Protein AF-A0A924MKL9-F1 (afdb_monomer_lite)

Secondary structure (DSSP, 8-state):
------------------------------------------------GGG-TTSS---SGGG---GGG--GGGHHHHHHHHHHHHHHHHHHHHT-SSPP-IIIIIIHHHHTTHHHHHHHHHHTT-

Foldseek 3Di:
DDDDDDDDDDDDDDDDDDDDDPPPPDDDDDDDDDDDPPPPPPPPPPPPLVDQQLPDQAPDVVSPRPPVRDDPVSQPSLQVVLVVQLVVQQVCLVPDPDPDDCCSHVVSNVPGSSSNCSSCVVVVVD

Structure (mmCIF, N/CA/C/O backbone):
data_AF-A0A924MKL9-F1
#
_entry.id   AF-A0A924MKL9-F1
#
loop_
_atom_site.group_PDB
_atom_site.id
_atom_site.type_symbol
_atom_site.label_atom_id
_atom_site.label_alt_id
_atom_site.label_comp_id
_atom_site.label_asym_id
_atom_site.label_entity_id
_atom_site.label_seq_id
_atom_site.pdbx_PDB_ins_code
_atom_site.Cartn_x
_atom_site.Cartn_y
_atom_site.Cartn_z
_atom_site.occupancy
_atom_site.B_iso_or_equiv
_atom_site.auth_seq_id
_atom_site.auth_comp_id
_atom_site.auth_asym_id
_atom_site.auth_atom_id
_atom_site.pdbx_PDB_model_num
ATOM 1 N N . MET A 1 1 ? -60.927 18.249 37.394 1.00 41.44 1 MET A N 1
ATOM 2 C CA . MET A 1 1 ? -59.707 17.826 38.114 1.00 41.44 1 MET A CA 1
ATOM 3 C C . MET A 1 1 ? -58.491 18.390 37.386 1.00 41.44 1 MET A C 1
ATOM 5 O O . MET A 1 1 ? -58.297 18.063 36.228 1.00 41.44 1 MET A O 1
ATOM 9 N N . SER A 1 2 ? -57.922 19.477 37.918 1.00 42.22 2 SER A N 1
ATOM 10 C CA . SER A 1 2 ? -56.613 19.519 38.618 1.00 42.22 2 SER A CA 1
ATOM 11 C C . SER A 1 2 ? -55.432 19.539 37.627 1.00 42.22 2 SER A C 1
ATOM 13 O O . SER A 1 2 ? -55.098 18.516 37.052 1.00 42.22 2 SER A O 1
ATOM 15 N N . SER A 1 3 ? -54.988 20.712 37.156 1.00 40.03 3 SER A N 1
ATOM 16 C CA . SER A 1 3 ? -54.045 21.680 37.777 1.00 40.03 3 SER A CA 1
ATOM 17 C C . SER A 1 3 ? -52.565 21.404 37.427 1.00 40.03 3 SER A C 1
ATOM 19 O O . SER A 1 3 ? -51.905 20.612 38.089 1.00 40.03 3 SER A O 1
ATOM 21 N N . LYS A 1 4 ? -52.051 22.106 36.402 1.00 55.62 4 LYS A N 1
ATOM 22 C CA . LYS A 1 4 ? -50.621 22.496 36.224 1.00 55.62 4 LYS A CA 1
ATOM 23 C C . LYS A 1 4 ? -50.269 23.558 37.302 1.00 55.62 4 LYS A C 1
ATOM 25 O O . LYS A 1 4 ? -51.248 24.180 37.728 1.00 55.62 4 LYS A O 1
ATOM 30 N N . PRO A 1 5 ? -49.003 23.878 37.715 1.00 54.62 5 PRO A N 1
ATOM 31 C CA . PRO A 1 5 ? -47.876 24.285 36.828 1.00 54.62 5 PRO A CA 1
ATOM 32 C C . PRO A 1 5 ? -46.419 24.218 37.422 1.00 54.62 5 PRO A C 1
ATOM 34 O O . PRO A 1 5 ? -46.222 23.688 38.506 1.00 54.62 5 PRO A O 1
ATOM 37 N N . LEU A 1 6 ? -45.450 24.878 36.739 1.00 43.84 6 LEU A N 1
ATOM 38 C CA . LEU A 1 6 ? -44.160 25.444 37.246 1.00 43.84 6 LEU A CA 1
ATOM 39 C C . LEU A 1 6 ? -43.013 24.451 37.560 1.00 43.84 6 LEU A C 1
ATOM 41 O O . LEU A 1 6 ? -43.278 23.356 38.022 1.00 43.84 6 LEU A O 1
ATOM 45 N N . ALA A 1 7 ? -41.705 24.713 37.404 1.00 38.03 7 ALA A N 1
ATOM 46 C CA . ALA A 1 7 ? -40.823 25.839 37.022 1.00 38.03 7 ALA A CA 1
ATOM 47 C C . ALA A 1 7 ? -39.447 25.194 36.648 1.00 38.03 7 ALA A C 1
ATOM 49 O O . ALA A 1 7 ? -39.200 24.075 37.086 1.00 38.03 7 ALA A O 1
ATOM 50 N N . LEU A 1 8 ? -38.524 25.724 35.831 1.00 35.53 8 LEU A N 1
ATOM 51 C CA . LEU A 1 8 ? -37.505 26.769 36.109 1.00 35.53 8 LEU A CA 1
ATOM 52 C C . LEU A 1 8 ? -36.425 26.546 34.998 1.00 35.53 8 LEU A C 1
ATOM 54 O O . LEU A 1 8 ? -35.963 25.421 34.863 1.00 35.53 8 LEU A O 1
ATOM 58 N N . ALA A 1 9 ? -36.152 27.372 33.981 1.00 35.94 9 ALA A N 1
ATOM 59 C CA . ALA A 1 9 ? -35.585 28.723 33.893 1.00 35.94 9 ALA A CA 1
ATOM 60 C C . ALA A 1 9 ? -34.115 28.887 34.381 1.00 35.94 9 ALA A C 1
ATOM 62 O O . ALA A 1 9 ? -33.869 28.949 35.576 1.00 35.94 9 ALA A O 1
ATOM 63 N N . ILE A 1 10 ? -33.215 29.121 33.404 1.00 37.53 10 ILE A N 1
ATOM 64 C CA . ILE A 1 10 ? -32.021 30.005 33.420 1.00 37.53 10 ILE A CA 1
ATOM 65 C C . ILE A 1 10 ? -30.695 29.463 33.999 1.00 37.53 10 ILE A C 1
ATOM 67 O O . ILE A 1 10 ? -30.530 29.319 35.202 1.00 37.53 10 ILE A O 1
ATOM 71 N N . ALA A 1 11 ? -29.682 29.383 33.125 1.00 40.06 11 ALA A N 1
ATOM 72 C CA . ALA A 1 11 ? -28.332 29.880 33.412 1.00 40.06 11 ALA A CA 1
ATOM 73 C C . ALA A 1 11 ? -27.687 30.374 32.101 1.00 40.06 11 ALA A C 1
ATOM 75 O O . ALA A 1 11 ? -27.184 29.598 31.294 1.00 40.06 11 ALA A O 1
ATOM 76 N N . ALA A 1 12 ? -27.776 31.683 31.881 1.00 41.59 12 ALA A N 1
ATOM 77 C CA . ALA A 1 12 ? -26.982 32.441 30.921 1.00 41.59 12 ALA A CA 1
A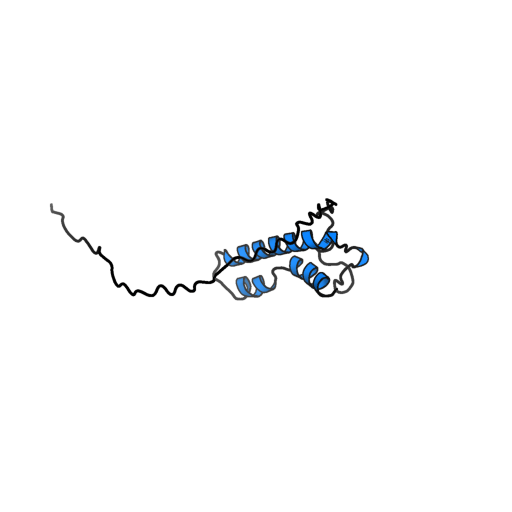TOM 78 C C . ALA A 1 12 ? -25.889 33.215 31.684 1.00 41.59 12 ALA A C 1
ATOM 80 O O . ALA A 1 12 ? -26.025 33.400 32.894 1.00 41.59 12 ALA A O 1
ATOM 81 N N . CYS A 1 13 ? -24.915 33.747 30.933 1.00 31.75 13 CYS A N 1
ATOM 82 C CA . CYS A 1 13 ? -23.947 34.803 31.293 1.00 31.75 13 CYS A CA 1
ATOM 83 C C . CYS A 1 13 ? -22.615 34.354 31.929 1.00 31.75 13 CYS A C 1
ATOM 85 O O . CYS A 1 13 ? -22.593 33.446 32.742 1.00 31.75 13 CYS A O 1
ATOM 87 N N . LEU A 1 14 ? -21.461 34.997 31.711 1.00 37.66 14 LEU A N 1
ATOM 88 C CA . LEU A 1 14 ? -20.968 36.009 30.759 1.00 37.66 14 LEU A CA 1
ATOM 89 C C . LEU A 1 14 ? -19.503 36.293 31.188 1.00 37.66 14 LEU A C 1
ATOM 91 O O . LEU A 1 14 ? -19.261 36.509 32.366 1.00 37.66 14 LEU A O 1
ATOM 95 N N . THR A 1 15 ? -18.567 36.264 30.234 1.00 44.00 15 THR A N 1
ATOM 96 C CA . THR A 1 15 ? -17.273 36.990 30.106 1.00 44.00 15 THR A CA 1
ATOM 97 C C . THR A 1 15 ? -16.367 37.354 31.306 1.00 44.00 15 THR A C 1
ATOM 99 O O . THR A 1 15 ? -16.805 37.961 32.275 1.00 44.00 15 THR A O 1
ATOM 102 N N . LEU A 1 16 ? -15.051 37.263 31.031 1.00 40.09 16 LEU A N 1
ATOM 103 C CA . LEU A 1 16 ? -14.040 38.349 31.089 1.00 40.09 16 LEU A CA 1
ATOM 104 C C . LEU A 1 16 ? -12.826 38.066 31.995 1.00 40.09 16 LEU A C 1
ATOM 106 O O . LEU A 1 16 ? -12.891 38.214 33.208 1.00 40.09 16 LEU A O 1
ATOM 110 N N . ALA A 1 17 ? -11.672 37.806 31.375 1.00 42.22 17 ALA A N 1
ATOM 111 C CA . ALA A 1 17 ? -10.378 38.200 31.924 1.00 42.22 17 ALA A CA 1
ATOM 112 C C . ALA A 1 17 ? -9.410 38.493 30.771 1.00 42.22 17 ALA A C 1
ATOM 114 O O . ALA A 1 17 ? -9.051 37.616 29.990 1.00 42.22 17 ALA A O 1
ATOM 115 N N . ALA A 1 18 ? -9.046 39.766 30.660 1.00 39.38 18 ALA A N 1
ATOM 116 C CA . ALA A 1 18 ? -8.004 40.274 29.792 1.00 39.38 18 ALA A CA 1
ATOM 117 C C . ALA A 1 18 ? -6.619 39.965 30.380 1.00 39.38 18 ALA A C 1
ATOM 119 O O . ALA A 1 18 ? -6.393 40.192 31.568 1.00 39.38 18 ALA A O 1
ATOM 120 N N . THR A 1 19 ? -5.669 39.570 29.534 1.00 46.47 19 THR A N 1
ATOM 121 C CA . THR A 1 19 ? -4.241 39.824 29.755 1.00 46.47 19 THR A CA 1
ATOM 122 C C . THR A 1 19 ? -3.640 40.395 28.465 1.00 46.47 19 THR A C 1
ATOM 124 O O . THR A 1 19 ? -3.842 39.832 27.387 1.00 46.47 19 THR A O 1
ATOM 127 N N . PRO A 1 20 ? -2.948 41.546 28.527 1.00 50.12 20 PRO A N 1
ATOM 128 C CA . PRO A 1 20 ? -2.284 42.131 27.376 1.00 50.12 20 PRO A CA 1
ATOM 129 C C . PRO A 1 20 ? -0.942 41.423 27.179 1.00 50.12 20 PRO A C 1
ATOM 131 O O . PRO A 1 20 ? -0.125 41.343 28.092 1.00 50.12 20 PRO A O 1
ATOM 134 N N . GLY A 1 21 ? -0.715 40.901 25.981 1.00 35.62 21 GLY A N 1
ATOM 135 C CA . GLY A 1 21 ? 0.527 40.220 25.624 1.00 35.62 21 GLY A CA 1
ATOM 136 C C . GLY A 1 21 ? 0.747 40.211 24.121 1.00 35.62 21 GLY A C 1
ATOM 137 O O . GLY A 1 21 ? 1.077 39.181 23.550 1.00 35.62 21 GLY A O 1
ATOM 138 N N . CYS A 1 22 ? 0.514 41.353 23.469 1.00 32.47 22 CYS A N 1
ATOM 139 C CA . CYS A 1 22 ? 0.942 41.587 22.097 1.00 32.47 22 CYS A CA 1
ATOM 140 C C . CYS A 1 22 ? 2.474 41.707 22.100 1.00 32.47 22 CYS A C 1
ATOM 142 O O . CYS A 1 22 ? 3.016 42.794 22.288 1.00 32.47 22 CYS A O 1
ATOM 144 N N . GLN A 1 23 ? 3.181 40.585 21.965 1.00 39.34 23 GLN A N 1
ATOM 145 C CA . GLN A 1 23 ? 4.556 40.616 21.481 1.00 39.34 23 GLN A CA 1
ATOM 146 C C . GLN A 1 23 ? 4.501 40.707 19.958 1.00 39.34 23 GLN A C 1
ATOM 148 O O . GLN A 1 23 ? 4.449 39.710 19.244 1.00 39.34 23 GLN A O 1
ATOM 153 N N . THR A 1 24 ? 4.502 41.941 19.469 1.00 31.28 24 THR A N 1
ATOM 154 C CA . THR A 1 24 ? 5.052 42.294 18.163 1.00 31.28 24 THR A CA 1
ATOM 155 C C . THR A 1 24 ? 6.498 41.801 18.088 1.00 31.28 24 THR A C 1
ATOM 157 O O . THR A 1 24 ? 7.414 42.482 18.547 1.00 31.28 24 THR A O 1
ATOM 160 N N . MET A 1 25 ? 6.721 40.631 17.492 1.00 39.66 25 MET A N 1
ATOM 161 C CA . MET A 1 25 ? 7.961 40.392 16.758 1.00 39.66 25 MET A CA 1
ATOM 162 C C . MET A 1 25 ? 7.802 41.065 15.397 1.00 39.66 25 MET A C 1
ATOM 164 O O . MET A 1 25 ? 7.296 40.494 14.437 1.00 39.66 25 MET A O 1
ATOM 168 N N . THR A 1 26 ? 8.192 42.337 15.362 1.00 34.97 26 THR A N 1
ATOM 169 C CA . THR A 1 26 ? 8.543 43.049 14.138 1.00 34.97 26 THR A CA 1
ATOM 170 C C . THR A 1 26 ? 9.672 42.283 13.461 1.00 34.97 26 THR A C 1
ATOM 172 O O . THR A 1 26 ? 10.792 42.264 13.967 1.00 34.97 26 THR A O 1
ATOM 175 N N . GLN A 1 27 ? 9.384 41.668 12.319 1.00 43.09 27 GLN A N 1
ATOM 176 C CA . GLN A 1 27 ? 10.409 41.305 11.352 1.00 43.09 27 GLN A CA 1
ATOM 177 C C . GLN A 1 27 ? 10.372 42.379 10.256 1.00 43.09 27 GLN A C 1
ATOM 179 O O . GLN A 1 27 ? 9.337 42.516 9.599 1.00 43.09 27 GLN A O 1
ATOM 184 N N . PRO A 1 28 ? 11.422 43.205 10.113 1.00 42.16 28 PRO A N 1
ATOM 185 C CA . PRO A 1 28 ? 11.468 44.205 9.068 1.00 42.16 28 PRO A CA 1
ATOM 186 C C . PRO A 1 28 ? 11.893 43.580 7.739 1.00 42.16 28 PRO A C 1
ATOM 188 O O . PRO A 1 28 ? 12.680 42.638 7.685 1.00 42.16 28 PRO A O 1
ATOM 191 N N . ASP A 1 29 ? 11.353 44.218 6.712 1.00 29.95 29 ASP A N 1
ATOM 192 C CA . ASP A 1 29 ? 11.810 44.346 5.339 1.00 29.95 29 ASP A CA 1
ATOM 193 C C . ASP A 1 29 ? 11.934 43.121 4.434 1.00 29.95 29 ASP A C 1
ATOM 195 O O . ASP A 1 29 ? 12.724 42.192 4.598 1.00 29.95 29 ASP A O 1
ATOM 199 N N . ALA A 1 30 ? 11.151 43.250 3.367 1.00 38.09 30 ALA A N 1
ATOM 200 C CA . ALA A 1 30 ? 11.320 42.605 2.095 1.00 38.09 30 ALA A CA 1
ATOM 201 C C . ALA A 1 30 ? 12.774 42.696 1.617 1.00 38.09 30 ALA A C 1
ATOM 203 O O . ALA A 1 30 ? 13.375 43.764 1.519 1.00 38.09 30 ALA A O 1
ATOM 204 N N . THR A 1 31 ? 13.304 41.561 1.184 1.00 31.88 31 THR A N 1
ATOM 205 C CA . THR A 1 31 ? 14.169 41.555 0.012 1.00 31.88 31 THR A CA 1
ATOM 206 C C . THR A 1 31 ? 13.616 40.518 -0.942 1.00 31.88 31 THR A C 1
ATOM 208 O O . THR A 1 31 ? 13.779 39.310 -0.794 1.00 31.88 31 THR A O 1
ATOM 211 N N . GLU A 1 32 ? 12.863 41.067 -1.883 1.00 45.25 32 GLU A N 1
ATOM 212 C CA . GLU A 1 32 ? 12.599 40.557 -3.211 1.00 45.25 32 GLU A CA 1
ATOM 213 C C . GLU A 1 32 ? 13.843 39.867 -3.790 1.00 45.25 32 GLU A C 1
ATOM 215 O O . GLU A 1 32 ? 14.874 40.487 -4.040 1.00 45.25 32 GLU A O 1
ATOM 220 N N . SER A 1 33 ? 13.741 38.561 -4.011 1.00 39.69 33 SER A N 1
ATOM 221 C CA . SER A 1 33 ? 14.577 37.867 -4.981 1.00 39.69 33 SER A CA 1
ATOM 222 C C . SER A 1 33 ? 13.659 36.993 -5.815 1.00 39.69 33 SER A C 1
ATOM 224 O O . SER A 1 33 ? 13.384 35.834 -5.508 1.00 39.69 33 SER A O 1
ATOM 226 N N . ALA A 1 34 ? 13.108 37.627 -6.846 1.00 43.16 34 ALA A N 1
ATOM 227 C CA . ALA A 1 34 ? 12.512 36.945 -7.972 1.00 43.16 34 ALA A CA 1
ATOM 228 C C . ALA A 1 34 ? 13.603 36.111 -8.658 1.00 43.16 34 ALA A C 1
ATOM 230 O O . ALA A 1 34 ? 14.507 36.655 -9.292 1.00 43.16 34 ALA A O 1
ATOM 231 N N . ALA A 1 35 ? 13.509 34.790 -8.527 1.00 42.09 35 ALA A N 1
ATOM 232 C CA . ALA A 1 35 ? 14.143 33.855 -9.443 1.00 42.09 35 ALA A CA 1
ATOM 233 C C . ALA A 1 35 ? 13.064 33.303 -10.391 1.00 42.09 35 ALA A C 1
ATOM 235 O O . ALA A 1 35 ? 11.915 33.133 -9.971 1.00 42.09 35 ALA A O 1
ATOM 236 N N . PRO A 1 36 ? 13.382 33.100 -11.678 1.00 45.81 36 PRO A N 1
ATOM 237 C CA . PRO A 1 36 ? 12.391 33.104 -12.741 1.00 45.81 36 PRO A CA 1
ATOM 238 C C . PRO A 1 36 ? 11.563 31.825 -12.760 1.00 45.81 36 PRO A C 1
ATOM 240 O O . PRO A 1 36 ? 12.083 30.720 -12.621 1.00 45.81 36 PRO A O 1
ATOM 243 N N . THR A 1 37 ? 10.277 32.005 -13.047 1.00 43.06 37 THR A N 1
ATOM 244 C CA . THR A 1 37 ? 9.415 31.018 -13.692 1.00 43.06 37 THR A CA 1
ATOM 245 C C . THR A 1 37 ? 10.106 30.483 -14.944 1.00 43.06 37 THR A C 1
ATOM 247 O O . THR A 1 37 ? 10.071 31.118 -15.998 1.00 43.06 37 THR A O 1
ATOM 250 N N . GLU A 1 38 ? 10.699 29.298 -14.848 1.00 42.31 38 GLU A N 1
ATOM 251 C CA . GLU A 1 38 ? 10.907 28.446 -16.010 1.00 42.31 38 GLU A CA 1
ATOM 252 C C . GLU A 1 38 ? 9.729 27.477 -16.076 1.00 42.31 38 GLU A C 1
ATOM 254 O O . GLU A 1 38 ? 9.661 26.449 -15.404 1.00 42.31 38 GLU A O 1
ATOM 259 N N . ALA A 1 39 ? 8.732 27.899 -16.851 1.00 49.81 39 ALA A N 1
ATOM 260 C CA . ALA A 1 39 ? 7.597 27.093 -17.242 1.00 49.81 39 ALA A CA 1
ATOM 261 C C . ALA A 1 39 ? 8.087 25.934 -18.121 1.00 49.81 39 ALA A C 1
ATOM 263 O O . ALA A 1 39 ? 8.103 26.026 -19.347 1.00 49.81 39 ALA A O 1
ATOM 264 N N . ALA A 1 40 ? 8.467 24.825 -17.493 1.00 45.28 40 ALA A N 1
ATOM 265 C CA . ALA A 1 40 ? 8.504 23.544 -18.173 1.00 45.28 40 ALA A CA 1
ATOM 266 C C . ALA A 1 40 ? 7.051 23.107 -18.405 1.00 45.28 40 ALA A C 1
ATOM 268 O O . ALA A 1 40 ? 6.384 22.582 -17.514 1.00 45.28 40 ALA A O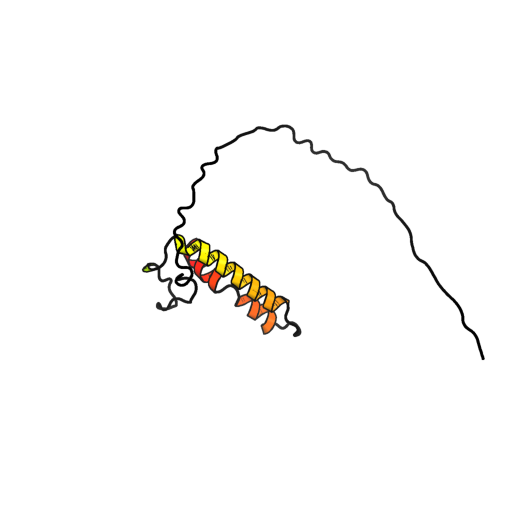 1
ATOM 269 N N . ALA A 1 41 ? 6.530 23.388 -19.599 1.00 55.44 41 ALA A N 1
ATOM 270 C CA . ALA A 1 41 ? 5.282 22.799 -20.062 1.00 55.44 41 ALA A CA 1
ATOM 271 C C . ALA A 1 41 ? 5.404 21.267 -19.961 1.00 55.44 41 ALA A C 1
ATOM 273 O O . ALA A 1 41 ? 6.347 20.712 -20.535 1.00 55.44 41 ALA A O 1
ATOM 274 N N . PRO A 1 42 ? 4.502 20.556 -19.259 1.00 56.47 42 PRO A N 1
ATOM 275 C CA . PRO A 1 42 ? 4.548 19.110 -19.281 1.00 56.47 42 PRO A CA 1
ATOM 276 C C . PRO A 1 42 ? 4.159 18.680 -20.691 1.00 56.47 42 PRO A C 1
ATOM 278 O O . PRO A 1 42 ? 3.049 18.938 -21.166 1.00 56.47 42 PRO A O 1
ATOM 281 N N . VAL A 1 43 ? 5.099 18.043 -21.383 1.00 49.28 43 VAL A N 1
ATOM 282 C CA . VAL A 1 43 ? 4.791 17.246 -22.562 1.00 49.28 43 VAL A CA 1
ATOM 283 C C . VAL A 1 43 ? 3.838 16.172 -22.060 1.00 49.28 43 VAL A C 1
ATOM 285 O O . VAL A 1 43 ? 4.244 15.262 -21.341 1.00 49.28 43 VAL A O 1
ATOM 288 N N . ALA A 1 44 ? 2.550 16.338 -22.353 1.00 52.34 44 ALA A N 1
ATOM 289 C CA . ALA A 1 44 ? 1.509 15.398 -21.981 1.00 52.34 44 ALA A CA 1
ATOM 290 C C . ALA A 1 44 ? 1.668 14.125 -22.820 1.00 52.34 44 ALA A C 1
ATOM 292 O O . ALA A 1 44 ? 0.909 13.864 -23.752 1.00 52.34 44 ALA A O 1
ATOM 293 N N . VAL A 1 45 ? 2.676 13.322 -22.491 1.00 49.91 45 VAL A N 1
ATOM 294 C CA . VAL A 1 45 ? 2.598 11.887 -22.716 1.00 49.91 45 VAL A CA 1
ATOM 295 C C . VAL A 1 45 ? 1.508 11.441 -21.759 1.00 49.91 45 VAL A C 1
ATOM 297 O O . VAL A 1 45 ? 1.651 11.576 -20.551 1.00 49.91 45 VAL A O 1
ATOM 300 N N . THR A 1 46 ? 0.363 11.035 -22.292 1.00 47.31 46 THR A N 1
ATOM 301 C CA . THR A 1 46 ? -0.676 10.377 -21.504 1.00 47.31 46 THR A CA 1
ATOM 302 C C . THR A 1 46 ? -0.237 8.919 -21.410 1.00 47.31 46 THR A C 1
ATOM 304 O O . THR A 1 46 ? -0.446 8.184 -22.378 1.00 47.31 46 THR A O 1
ATOM 307 N N . PRO A 1 47 ? 0.450 8.476 -20.335 1.00 55.09 47 PRO A N 1
ATOM 308 C CA . PRO A 1 47 ? 0.669 7.054 -20.157 1.00 55.09 47 PRO A CA 1
ATOM 309 C C . PRO A 1 47 ? -0.706 6.395 -20.087 1.00 55.09 47 PRO A C 1
ATOM 311 O O . PRO A 1 47 ? -1.636 6.926 -19.474 1.00 55.09 47 PRO A O 1
ATOM 314 N N . ASP A 1 48 ? -0.851 5.251 -20.746 1.00 56.47 48 ASP A N 1
ATOM 315 C CA . ASP A 1 48 ? -2.047 4.439 -20.596 1.00 56.47 48 ASP A CA 1
ATOM 316 C C . ASP A 1 48 ? -2.135 3.983 -19.133 1.00 56.47 48 ASP A C 1
ATOM 318 O O . ASP A 1 48 ? -1.477 3.024 -18.716 1.00 56.47 48 ASP A O 1
ATOM 322 N N . ILE A 1 49 ? -2.953 4.701 -18.354 1.00 57.88 49 ILE A N 1
ATOM 323 C CA . ILE A 1 49 ? -3.242 4.441 -16.9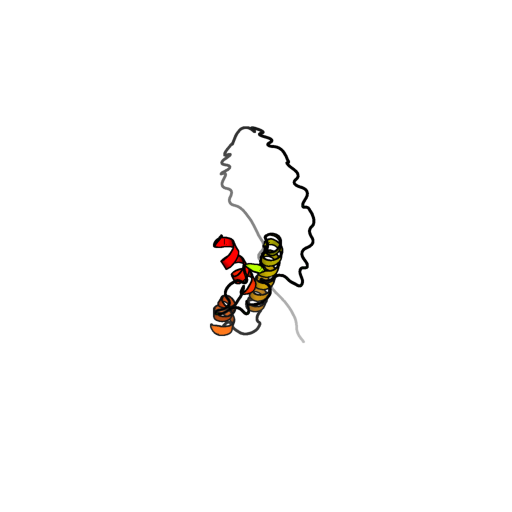40 1.00 57.88 49 ILE A CA 1
ATOM 324 C C . ILE A 1 49 ? -3.658 2.975 -16.740 1.00 57.88 49 ILE A C 1
ATOM 326 O O . ILE A 1 49 ? -3.404 2.412 -15.680 1.00 57.88 49 ILE A O 1
ATOM 330 N N . LYS A 1 50 ? -4.241 2.304 -17.748 1.00 60.00 50 LYS A N 1
ATOM 331 C CA . LYS A 1 50 ? -4.685 0.908 -17.616 1.00 60.00 50 LYS A CA 1
ATOM 332 C C . LYS A 1 50 ? -3.548 -0.118 -17.594 1.00 60.00 50 LYS A C 1
ATOM 334 O O . LYS A 1 50 ? -3.822 -1.269 -17.263 1.00 60.00 50 LYS A O 1
ATOM 339 N N . SER A 1 51 ? -2.305 0.254 -17.914 1.00 84.75 51 SER A N 1
ATOM 340 C CA . SER A 1 51 ? -1.174 -0.692 -17.995 1.00 84.75 51 SER A CA 1
ATOM 341 C C . SER A 1 51 ? -0.027 -0.415 -17.019 1.00 84.75 51 SER A C 1
ATOM 343 O O . SER A 1 51 ? 1.076 -0.928 -17.197 1.00 84.75 51 SER A O 1
ATOM 345 N N . ASN A 1 52 ? -0.261 0.381 -15.973 1.00 94.50 52 ASN A N 1
ATOM 346 C CA . ASN A 1 52 ? 0.810 0.735 -15.048 1.00 94.50 52 ASN A CA 1
ATOM 347 C C . ASN A 1 52 ? 1.341 -0.512 -14.289 1.00 94.50 52 ASN A C 1
ATOM 349 O O . ASN A 1 52 ? 0.558 -1.217 -13.640 1.00 94.50 52 ASN A O 1
ATOM 353 N N . PRO A 1 53 ? 2.663 -0.790 -14.325 1.00 95.44 53 PRO A N 1
ATOM 354 C CA . PRO A 1 53 ? 3.253 -2.016 -13.775 1.00 95.44 53 PRO A CA 1
ATOM 355 C C . PRO A 1 53 ? 3.116 -2.148 -12.251 1.00 95.44 53 PRO A C 1
ATOM 357 O O . PRO A 1 53 ? 3.259 -3.250 -11.724 1.00 95.44 53 PRO A O 1
ATOM 360 N N . PHE A 1 54 ? 2.821 -1.059 -11.533 1.00 96.88 54 PHE A N 1
ATOM 361 C CA . PHE A 1 54 ? 2.643 -1.067 -10.079 1.00 96.88 54 PHE A CA 1
ATOM 362 C C . PHE A 1 54 ? 1.222 -1.445 -9.636 1.00 96.88 54 PHE A C 1
ATOM 364 O O . PHE A 1 54 ? 0.995 -1.705 -8.449 1.00 96.88 54 PHE A O 1
ATOM 371 N N . PHE A 1 55 ? 0.250 -1.497 -10.553 1.00 95.88 55 PHE A N 1
ATOM 372 C CA . PHE A 1 55 ? -1.168 -1.673 -10.199 1.00 95.88 55 PHE A CA 1
ATOM 373 C C . PHE A 1 55 ? -1.490 -3.096 -9.728 1.00 95.88 55 PHE A C 1
ATOM 375 O O . PHE A 1 55 ? -2.449 -3.300 -8.989 1.00 95.88 55 PHE A O 1
ATOM 382 N N . ALA A 1 56 ? -0.642 -4.067 -10.065 1.00 95.00 56 ALA A N 1
ATOM 383 C CA . ALA A 1 56 ? -0.742 -5.443 -9.602 1.00 95.00 56 ALA A CA 1
ATOM 384 C C . ALA A 1 56 ? 0.596 -5.930 -9.018 1.00 95.00 56 ALA A C 1
ATOM 386 O O . ALA A 1 56 ? 1.651 -5.378 -9.342 1.00 95.00 56 ALA A O 1
ATOM 387 N N . PRO A 1 57 ? 0.586 -6.967 -8.161 1.00 96.25 57 PRO A N 1
ATOM 388 C CA . PRO A 1 57 ? 1.808 -7.665 -7.777 1.00 96.25 57 PRO A CA 1
ATOM 389 C C . PRO A 1 57 ? 2.555 -8.196 -9.006 1.00 96.25 57 PRO A C 1
ATOM 391 O O . PRO A 1 57 ? 1.945 -8.733 -9.932 1.00 96.25 57 PRO A O 1
ATOM 394 N N . SER A 1 58 ? 3.885 -8.088 -8.994 1.00 96.25 58 SER A N 1
ATOM 395 C CA . SER A 1 58 ? 4.721 -8.645 -10.058 1.00 96.25 58 SER A CA 1
ATOM 396 C C . SER A 1 58 ? 4.588 -10.167 -10.122 1.00 96.25 58 SER A C 1
ATOM 398 O O . SER A 1 58 ? 4.527 -10.844 -9.094 1.00 96.25 58 SER A O 1
ATOM 400 N N . THR A 1 59 ? 4.588 -10.714 -11.335 1.00 96.25 59 THR A N 1
ATOM 401 C CA . THR A 1 59 ? 4.570 -12.163 -11.582 1.00 96.25 59 THR A CA 1
ATOM 402 C C . THR A 1 59 ? 5.965 -12.791 -11.556 1.00 96.25 59 THR A C 1
ATOM 404 O O . THR A 1 59 ? 6.090 -13.999 -11.749 1.00 96.25 59 THR A O 1
ATOM 407 N N . LEU A 1 60 ? 7.024 -11.992 -11.379 1.00 96.69 60 LEU A N 1
ATOM 408 C CA . LEU A 1 60 ? 8.394 -12.494 -11.262 1.00 96.69 60 LEU A CA 1
ATOM 409 C C . LEU A 1 60 ? 8.600 -13.236 -9.933 1.00 96.69 60 LEU A C 1
ATOM 411 O O . LEU A 1 60 ? 7.819 -13.093 -8.989 1.00 96.69 60 LEU A O 1
ATOM 415 N N . TYR A 1 61 ? 9.668 -14.034 -9.854 1.00 97.44 61 TYR A N 1
ATOM 416 C CA . TYR A 1 61 ? 10.021 -14.773 -8.640 1.00 97.44 61 TYR A CA 1
ATOM 417 C C . TYR A 1 61 ? 10.084 -13.830 -7.429 1.00 97.44 61 TYR A C 1
ATOM 419 O O . TYR A 1 61 ? 10.689 -12.761 -7.502 1.00 97.44 61 TYR A O 1
ATOM 427 N N . MET A 1 62 ? 9.430 -14.221 -6.330 1.00 95.31 62 MET A N 1
ATOM 428 C CA . MET A 1 62 ? 9.314 -13.424 -5.097 1.00 95.31 62 MET A CA 1
ATOM 429 C C . MET A 1 62 ? 8.705 -12.023 -5.303 1.00 95.31 62 MET A C 1
ATOM 431 O O . MET A 1 62 ? 8.982 -11.118 -4.523 1.00 95.31 62 MET A O 1
ATOM 435 N N . HIS A 1 63 ? 7.895 -11.824 -6.348 1.00 96.25 63 HIS A N 1
ATOM 436 C CA . HIS A 1 63 ? 7.316 -10.525 -6.709 1.00 96.25 63 HIS A CA 1
ATOM 437 C C . HIS A 1 63 ? 8.358 -9.429 -6.973 1.00 96.25 63 HIS A C 1
ATOM 439 O O . HIS A 1 63 ? 8.075 -8.246 -6.774 1.00 96.25 63 HIS A O 1
ATOM 445 N N . ALA A 1 64 ? 9.549 -9.809 -7.453 1.00 95.88 64 ALA A N 1
ATOM 446 C CA . ALA A 1 64 ? 10.585 -8.855 -7.833 1.00 95.88 64 ALA A CA 1
ATOM 447 C C . ALA A 1 64 ? 10.035 -7.797 -8.815 1.00 95.88 64 ALA A C 1
ATOM 449 O O . ALA A 1 64 ? 9.262 -8.155 -9.713 1.00 95.88 64 ALA A O 1
ATOM 450 N N . PRO A 1 65 ? 10.414 -6.512 -8.690 1.00 95.38 65 PRO A N 1
ATOM 451 C CA . PRO A 1 65 ? 9.963 -5.479 -9.618 1.00 95.38 65 PRO A CA 1
ATOM 452 C C . PRO A 1 65 ? 10.329 -5.809 -11.070 1.00 95.38 65 PRO A C 1
ATOM 454 O O . PRO A 1 65 ? 11.464 -6.179 -11.368 1.00 95.38 65 PRO A O 1
ATOM 457 N N . ALA A 1 66 ? 9.368 -5.663 -11.985 1.00 94.75 66 ALA A N 1
ATOM 458 C CA . ALA A 1 66 ? 9.587 -5.836 -13.421 1.00 94.75 66 ALA A CA 1
ATOM 459 C C . ALA A 1 66 ? 10.232 -4.572 -14.015 1.00 94.75 66 ALA A C 1
ATOM 461 O O . ALA A 1 66 ? 9.564 -3.778 -14.676 1.00 94.75 66 ALA A O 1
ATOM 462 N N . PHE A 1 67 ? 11.518 -4.353 -13.716 1.00 95.31 67 PHE A N 1
ATOM 463 C CA . PHE A 1 67 ? 12.264 -3.147 -14.107 1.00 95.31 67 PHE A CA 1
ATOM 464 C C . PHE A 1 67 ? 12.277 -2.888 -15.619 1.00 95.31 67 PHE A C 1
ATOM 466 O O . PHE A 1 67 ? 12.325 -1.737 -16.033 1.00 95.31 67 PHE A O 1
ATOM 473 N N . ASP A 1 68 ? 12.166 -3.932 -16.440 1.00 94.81 68 ASP A N 1
ATOM 474 C CA . ASP A 1 68 ? 12.044 -3.844 -17.900 1.00 94.81 68 ASP A CA 1
ATOM 475 C C . ASP A 1 68 ? 10.770 -3.118 -18.369 1.00 94.81 68 ASP A C 1
ATOM 477 O O . ASP A 1 68 ? 10.702 -2.670 -19.513 1.00 94.81 68 ASP A O 1
ATOM 481 N N . LYS A 1 69 ? 9.766 -2.994 -17.492 1.00 94.06 69 LYS A N 1
ATOM 482 C CA . LYS A 1 69 ? 8.460 -2.381 -17.780 1.00 94.06 69 LYS A CA 1
ATOM 483 C C . LYS A 1 69 ? 8.236 -1.055 -17.061 1.00 94.06 69 LYS A C 1
ATOM 485 O O . LYS A 1 69 ? 7.212 -0.418 -17.292 1.00 94.06 69 LYS A O 1
ATOM 490 N N . ILE A 1 70 ? 9.134 -0.666 -16.158 1.00 94.31 70 ILE A N 1
ATOM 491 C CA . ILE A 1 70 ? 8.990 0.547 -15.351 1.00 94.31 70 ILE A CA 1
ATOM 492 C C . ILE A 1 70 ? 9.665 1.701 -16.088 1.00 94.31 70 ILE A C 1
ATOM 494 O O . ILE A 1 70 ? 10.850 1.637 -16.406 1.00 94.31 70 ILE A O 1
ATOM 498 N N . SER A 1 71 ? 8.906 2.765 -16.333 1.00 94.62 71 SER A N 1
ATOM 499 C CA . SER A 1 71 ? 9.405 4.022 -16.893 1.00 94.62 71 SER A CA 1
ATOM 500 C C . SER A 1 71 ? 9.142 5.188 -15.936 1.00 94.62 71 SER A C 1
ATOM 502 O O . SER A 1 71 ? 8.329 5.070 -15.015 1.00 94.62 71 SER A O 1
ATOM 504 N N . ASN A 1 72 ? 9.785 6.336 -16.164 1.00 94.94 72 ASN A N 1
ATOM 505 C CA . ASN A 1 72 ? 9.607 7.523 -15.320 1.00 94.94 72 ASN A CA 1
ATOM 506 C C . ASN A 1 72 ? 8.142 7.993 -15.274 1.00 94.94 72 ASN A C 1
ATOM 508 O O . ASN A 1 72 ? 7.641 8.404 -14.228 1.00 94.94 72 ASN A O 1
ATOM 512 N N . GLU A 1 73 ? 7.426 7.854 -16.389 1.00 95.06 73 GLU A N 1
ATOM 513 C CA . GLU A 1 73 ? 6.011 8.205 -16.538 1.00 95.06 73 GLU A CA 1
ATOM 514 C C . GLU A 1 73 ? 5.085 7.292 -15.717 1.00 95.06 73 GLU A C 1
ATOM 516 O O . GLU A 1 73 ? 3.917 7.618 -15.514 1.00 95.06 73 GLU A O 1
ATOM 521 N N . SER A 1 74 ? 5.589 6.156 -15.223 1.00 94.88 74 SER A N 1
ATOM 522 C CA . SER A 1 74 ? 4.819 5.219 -14.400 1.00 94.88 74 SER A CA 1
ATOM 523 C C . SER A 1 74 ? 4.683 5.677 -12.944 1.00 94.88 74 SER A C 1
ATOM 525 O O . SER A 1 74 ? 3.747 5.246 -12.268 1.00 94.88 74 SER A O 1
ATOM 527 N N . TYR A 1 75 ? 5.588 6.527 -12.441 1.00 96.50 75 TYR A N 1
ATOM 528 C CA . TYR A 1 75 ? 5.664 6.848 -11.010 1.00 96.50 75 TYR A CA 1
ATOM 529 C C . TYR A 1 75 ? 4.528 7.740 -10.531 1.00 96.50 75 TYR A C 1
ATOM 531 O O . TYR A 1 75 ? 3.792 7.335 -9.636 1.00 96.50 75 TYR A O 1
ATOM 539 N N . THR A 1 76 ? 4.359 8.926 -11.120 1.00 97.00 76 THR A N 1
ATOM 540 C CA . THR A 1 76 ? 3.309 9.875 -10.717 1.00 97.00 76 THR A CA 1
ATOM 541 C C . THR A 1 76 ? 1.921 9.225 -10.657 1.00 97.00 76 THR A C 1
ATOM 543 O O . THR A 1 76 ? 1.332 9.227 -9.575 1.00 97.00 76 THR A O 1
ATOM 546 N N . PRO A 1 77 ? 1.417 8.570 -11.726 1.00 96.50 77 PRO A N 1
ATOM 547 C CA . PRO A 1 77 ? 0.105 7.927 -11.666 1.00 96.50 77 PRO A CA 1
ATOM 548 C C . PRO A 1 77 ? 0.038 6.768 -10.658 1.00 96.50 77 PRO A C 1
ATOM 550 O O . PRO A 1 77 ? -1.024 6.516 -10.094 1.00 96.50 77 PRO A O 1
ATOM 553 N N . ALA A 1 78 ? 1.143 6.06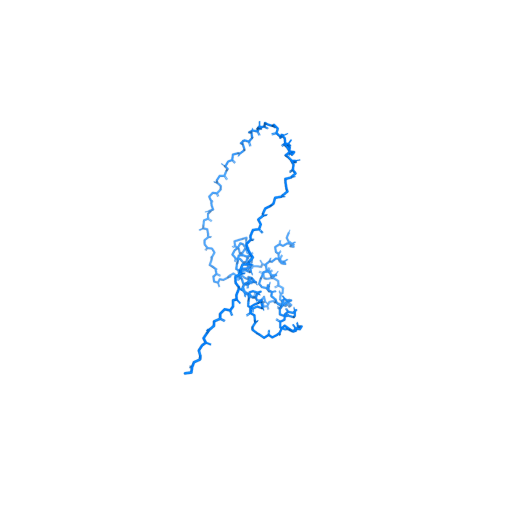1 -10.393 1.00 97.19 78 ALA A N 1
ATOM 554 C CA . ALA A 1 78 ? 1.165 4.998 -9.388 1.00 97.19 78 ALA A CA 1
ATOM 555 C C . ALA A 1 78 ? 1.151 5.526 -7.949 1.00 97.19 78 ALA A C 1
ATOM 557 O O . ALA A 1 78 ? 0.494 4.928 -7.098 1.00 97.19 78 ALA A O 1
ATOM 558 N N . PHE A 1 79 ? 1.833 6.639 -7.674 1.00 98.38 79 PHE A N 1
ATOM 559 C CA . PHE A 1 79 ? 1.772 7.301 -6.372 1.00 98.38 79 PHE A CA 1
ATOM 560 C C . PHE A 1 79 ? 0.381 7.870 -6.103 1.00 98.38 79 PHE A C 1
ATOM 562 O O . PHE A 1 79 ? -0.178 7.615 -5.038 1.00 98.38 79 PHE A O 1
ATOM 569 N N . GLU A 1 80 ? -0.195 8.596 -7.064 1.00 98.12 80 GLU A N 1
ATOM 570 C CA . GLU A 1 80 ? -1.535 9.180 -6.931 1.00 98.12 80 GLU A CA 1
ATOM 571 C C . GLU A 1 80 ? -2.592 8.103 -6.676 1.00 98.12 80 GLU A C 1
ATOM 573 O O . GLU A 1 80 ? -3.352 8.189 -5.709 1.00 98.12 80 GLU A O 1
ATOM 578 N N . GLU A 1 81 ? -2.596 7.045 -7.486 1.00 97.88 81 GLU A N 1
ATOM 579 C CA . GLU A 1 81 ? -3.541 5.946 -7.320 1.00 97.88 81 GLU A CA 1
ATOM 580 C C . GLU A 1 81 ? -3.271 5.143 -6.036 1.00 97.88 81 GLU A C 1
ATOM 582 O O . GLU A 1 81 ? -4.213 4.763 -5.342 1.00 97.88 81 GLU A O 1
ATOM 587 N N . GLY A 1 82 ? -2.004 4.938 -5.662 1.00 98.12 82 GLY A N 1
ATOM 588 C CA . GLY A 1 82 ? -1.632 4.258 -4.421 1.00 98.12 82 GLY A CA 1
ATOM 589 C C . GLY A 1 82 ? -2.100 5.010 -3.173 1.00 98.12 82 GLY A C 1
ATOM 590 O O . GLY A 1 82 ? -2.673 4.397 -2.271 1.00 98.12 82 GLY A O 1
ATOM 591 N N . MET A 1 83 ? -1.921 6.335 -3.135 1.00 98.75 83 MET A N 1
ATOM 592 C CA . MET A 1 83 ? -2.433 7.182 -2.052 1.00 98.75 83 MET A CA 1
ATOM 593 C C . MET A 1 83 ? -3.962 7.173 -2.015 1.00 98.75 83 MET A C 1
ATOM 595 O O . MET A 1 83 ? -4.549 7.004 -0.947 1.00 98.75 83 MET A O 1
ATOM 599 N N . ARG A 1 84 ? -4.615 7.303 -3.179 1.00 98.69 84 ARG A N 1
ATOM 600 C CA . ARG A 1 84 ? -6.079 7.265 -3.289 1.00 98.69 84 ARG A CA 1
ATOM 601 C C . ARG A 1 84 ? -6.651 5.953 -2.744 1.00 98.69 84 ARG A C 1
ATOM 603 O O . ARG A 1 84 ? -7.642 5.981 -2.017 1.00 98.69 84 ARG A O 1
ATOM 610 N N . GLN A 1 85 ? -6.040 4.817 -3.086 1.00 98.56 85 GLN A N 1
ATOM 611 C CA . GLN A 1 85 ? -6.449 3.506 -2.576 1.00 98.56 85 GLN A CA 1
ATOM 612 C C . GLN A 1 85 ? -6.236 3.395 -1.067 1.00 98.56 85 GLN A C 1
ATOM 614 O O . GLN A 1 85 ? -7.170 3.019 -0.365 1.00 98.56 85 GLN A O 1
ATOM 619 N N . GLN A 1 86 ? -5.063 3.776 -0.552 1.00 98.81 86 GLN A N 1
ATOM 620 C CA . GLN A 1 86 ? -4.785 3.654 0.880 1.00 98.81 86 GLN A CA 1
ATOM 621 C C . GLN A 1 86 ? -5.711 4.530 1.733 1.00 98.81 86 GLN A C 1
ATOM 623 O O . GLN A 1 86 ? -6.186 4.075 2.769 1.00 98.81 86 GLN A O 1
ATOM 628 N N . ILE A 1 87 ? -6.017 5.757 1.293 1.00 98.81 87 ILE A N 1
ATOM 629 C CA . ILE A 1 87 ? -6.996 6.617 1.975 1.00 98.81 87 ILE A CA 1
ATOM 630 C C . ILE A 1 87 ? -8.356 5.917 2.036 1.00 98.81 87 ILE A C 1
ATOM 632 O O . ILE A 1 87 ? -8.931 5.816 3.115 1.00 98.81 87 ILE A O 1
ATOM 636 N N . ALA A 1 88 ? -8.837 5.369 0.916 1.00 98.81 88 ALA A N 1
ATOM 637 C CA . ALA A 1 88 ? -10.119 4.666 0.876 1.00 98.81 88 ALA A CA 1
ATOM 638 C C . ALA A 1 88 ? -10.138 3.410 1.771 1.00 98.81 88 ALA A C 1
ATOM 640 O O . ALA A 1 88 ? -11.140 3.132 2.429 1.00 98.81 88 ALA A O 1
ATOM 641 N N . GLU A 1 89 ? -9.039 2.654 1.823 1.00 98.69 89 GLU A N 1
ATOM 642 C CA . GLU A 1 89 ? -8.892 1.493 2.709 1.00 98.69 89 GLU A CA 1
ATOM 643 C C . GLU A 1 89 ? -8.933 1.903 4.189 1.00 98.69 89 GLU A C 1
ATOM 645 O O . GLU A 1 89 ? -9.653 1.295 4.982 1.00 98.69 89 GLU A O 1
ATOM 650 N N . VAL A 1 90 ? -8.207 2.962 4.559 1.00 98.75 90 VAL A N 1
ATOM 651 C CA . VAL A 1 90 ? -8.188 3.498 5.927 1.00 98.75 90 VAL A CA 1
ATOM 652 C C . VAL A 1 90 ? -9.551 4.070 6.313 1.00 98.75 90 VAL A C 1
ATOM 654 O O . VAL A 1 90 ? -10.028 3.807 7.414 1.00 98.75 90 VAL A O 1
ATOM 657 N N . GLU A 1 91 ? -10.218 4.802 5.420 1.00 98.75 91 GLU A N 1
ATOM 658 C CA . GLU A 1 91 ? -11.580 5.300 5.640 1.00 98.75 91 GLU A CA 1
ATOM 659 C C . GLU A 1 91 ? -12.572 4.152 5.845 1.00 98.75 91 GLU A C 1
ATOM 661 O O . GLU A 1 91 ? -13.442 4.241 6.714 1.00 98.75 91 GLU A O 1
ATOM 666 N N . ALA A 1 92 ? -12.434 3.058 5.092 1.00 98.62 92 ALA A N 1
ATOM 667 C CA . ALA A 1 92 ? -13.275 1.880 5.265 1.00 98.62 92 ALA A CA 1
ATOM 668 C C . ALA A 1 92 ? -13.072 1.224 6.639 1.00 98.62 92 ALA A C 1
ATOM 670 O O . ALA A 1 92 ? -14.053 0.784 7.233 1.00 98.62 92 ALA A O 1
ATOM 671 N N . ILE A 1 93 ? -11.838 1.187 7.156 1.00 98.56 93 ILE A N 1
ATOM 672 C CA . ILE A 1 93 ? -11.524 0.682 8.504 1.00 98.56 93 ILE A CA 1
ATOM 673 C C . ILE A 1 93 ? -12.059 1.636 9.581 1.00 98.56 93 ILE A C 1
ATOM 675 O O . ILE A 1 93 ? -12.721 1.205 10.522 1.00 98.56 93 ILE A O 1
ATOM 679 N N . ALA A 1 94 ? -11.821 2.940 9.429 1.00 98.31 94 ALA A N 1
ATOM 680 C CA . ALA A 1 94 ? -12.202 3.954 10.410 1.00 98.31 94 ALA A CA 1
ATOM 681 C C . ALA A 1 94 ? -13.724 4.088 10.588 1.00 98.31 94 ALA A C 1
ATOM 683 O O . ALA A 1 94 ? -14.185 4.461 11.664 1.00 98.31 94 ALA A O 1
ATOM 684 N N . ASN A 1 95 ? -14.499 3.782 9.544 1.00 98.31 95 ASN A N 1
ATOM 685 C CA . ASN A 1 95 ? -15.957 3.903 9.541 1.00 98.31 95 ASN A CA 1
ATOM 686 C C . ASN A 1 95 ? -16.688 2.559 9.728 1.00 98.31 95 ASN A C 1
ATOM 688 O O . ASN A 1 95 ? -17.884 2.465 9.435 1.00 98.31 95 ASN A O 1
ATOM 692 N N . GLN A 1 96 ? -16.006 1.510 10.201 1.00 97.81 96 GLN A N 1
ATOM 693 C CA . GLN A 1 96 ? -16.660 0.237 10.519 1.00 97.81 96 GLN A CA 1
ATOM 694 C C . GLN A 1 96 ? -17.682 0.405 11.655 1.00 97.81 96 GLN A C 1
ATOM 696 O O . GLN A 1 96 ? -17.417 1.051 12.665 1.00 97.81 96 GLN A O 1
ATOM 701 N N . ALA A 1 97 ? -18.859 -0.209 11.497 1.00 97.62 97 ALA A N 1
ATOM 702 C CA . ALA A 1 97 ? -19.912 -0.190 12.517 1.00 97.62 97 ALA A CA 1
ATOM 703 C C . ALA A 1 97 ? -19.689 -1.224 13.637 1.00 97.62 97 ALA A C 1
ATOM 705 O O . ALA A 1 97 ? -20.283 -1.121 14.711 1.00 97.62 97 ALA A O 1
ATOM 706 N N . GLU A 1 98 ? -18.871 -2.245 13.376 1.00 97.94 98 GLU A N 1
ATOM 707 C CA . GLU A 1 98 ? -18.521 -3.272 14.353 1.00 97.94 98 GLU A CA 1
ATOM 708 C C . GLU A 1 98 ? -17.622 -2.693 15.459 1.00 97.94 98 GLU A C 1
ATOM 710 O O . GLU A 1 98 ? -16.812 -1.805 15.190 1.00 97.94 98 GLU A O 1
ATOM 715 N N . PRO A 1 99 ? -17.704 -3.198 16.704 1.00 98.19 99 PRO A N 1
ATOM 716 C CA . PRO A 1 99 ? -16.749 -2.831 17.741 1.00 98.19 99 PRO A CA 1
ATOM 717 C C . PRO A 1 99 ? -15.304 -3.104 17.303 1.00 98.19 99 PRO A C 1
ATOM 719 O O . PRO A 1 99 ? -15.004 -4.147 16.716 1.00 98.19 99 PRO A O 1
ATOM 722 N N . ALA A 1 100 ? -14.396 -2.183 17.628 1.00 98.19 100 ALA A N 1
ATOM 723 C CA . ALA A 1 100 ? -12.984 -2.331 17.302 1.00 98.19 100 ALA A CA 1
ATOM 724 C C . ALA A 1 100 ? -12.390 -3.597 17.945 1.00 98.19 100 ALA A C 1
ATOM 726 O O . ALA A 1 100 ? -12.566 -3.870 19.135 1.00 98.19 100 ALA A O 1
ATOM 727 N N . SER A 1 101 ? -11.650 -4.350 17.142 1.00 98.56 101 SER A N 1
ATOM 728 C CA . SER A 1 101 ? -10.877 -5.526 17.518 1.00 98.56 101 SER A CA 1
ATOM 729 C C . SER A 1 101 ? -9.473 -5.425 16.920 1.00 98.56 101 SER A C 1
ATOM 731 O O . SER A 1 101 ? -9.203 -4.607 16.039 1.00 98.56 101 SER A O 1
ATOM 733 N N . PHE A 1 102 ? -8.551 -6.263 17.393 1.00 98.56 102 PHE A N 1
ATOM 734 C CA . PHE A 1 102 ? -7.197 -6.290 16.841 1.00 98.56 102 PHE A CA 1
ATOM 735 C C . PHE A 1 102 ? -7.202 -6.606 15.337 1.00 98.56 102 PHE A C 1
ATOM 737 O O . PHE A 1 102 ? -6.498 -5.950 14.573 1.00 98.56 102 PHE A O 1
ATOM 744 N N . ASP A 1 103 ? -8.042 -7.547 14.902 1.00 98.62 103 ASP A N 1
ATOM 745 C CA . ASP A 1 103 ? -8.092 -7.982 13.506 1.00 98.62 103 ASP A CA 1
ATOM 746 C C . ASP A 1 103 ? -8.717 -6.929 12.583 1.00 98.62 103 ASP A C 1
ATOM 748 O O . ASP A 1 103 ? -8.176 -6.639 11.515 1.00 98.62 103 ASP A O 1
ATOM 752 N N . ASN A 1 104 ? -9.841 -6.331 12.988 1.00 98.31 104 ASN A N 1
ATOM 753 C CA . ASN A 1 104 ? -10.560 -5.382 12.132 1.00 98.31 104 ASN A CA 1
ATOM 754 C C . ASN A 1 104 ? -9.932 -3.980 12.106 1.00 98.31 104 ASN A C 1
ATOM 756 O O . ASN A 1 104 ? -10.189 -3.229 11.171 1.00 98.31 104 ASN A O 1
ATOM 760 N N . THR A 1 105 ? -9.081 -3.654 13.086 1.00 98.19 105 THR A N 1
ATOM 761 C CA . THR A 1 105 ? -8.407 -2.356 13.177 1.00 98.19 105 THR A CA 1
ATOM 762 C C . THR A 1 105 ? -6.912 -2.493 12.906 1.00 98.19 105 THR A C 1
ATOM 764 O O . THR A 1 105 ? -6.436 -2.003 11.893 1.00 98.19 105 THR A O 1
ATOM 767 N N . ILE A 1 106 ? -6.146 -3.182 13.757 1.00 98.44 106 ILE A N 1
ATOM 768 C CA . ILE A 1 106 ? -4.676 -3.206 13.640 1.00 98.44 106 ILE A CA 1
ATOM 769 C C . ILE A 1 106 ? -4.229 -4.048 12.446 1.00 98.44 106 ILE A C 1
ATOM 771 O O . ILE A 1 106 ? -3.515 -3.551 11.581 1.00 98.44 106 ILE A O 1
ATOM 775 N N . VAL A 1 107 ? -4.685 -5.300 12.345 1.00 98.62 107 VAL A N 1
ATOM 776 C CA . VAL A 1 107 ? -4.304 -6.173 11.220 1.00 98.62 107 VAL A CA 1
ATOM 777 C C . VAL A 1 107 ? -4.813 -5.610 9.895 1.00 98.62 107 VAL A C 1
ATOM 779 O O . VAL A 1 107 ? -4.118 -5.701 8.884 1.00 98.62 107 VAL A O 1
ATOM 782 N N . ALA A 1 108 ? -6.009 -5.019 9.882 1.00 98.56 108 ALA A N 1
ATOM 783 C CA . ALA A 1 108 ? -6.533 -4.350 8.700 1.00 98.56 108 ALA A CA 1
ATOM 784 C C . ALA A 1 108 ? -5.663 -3.150 8.291 1.00 98.56 108 ALA A C 1
ATOM 786 O O . ALA A 1 108 ? -5.293 -3.063 7.122 1.00 98.56 108 ALA A O 1
ATOM 787 N N . MET A 1 109 ? -5.273 -2.286 9.238 1.00 98.50 109 MET A N 1
ATOM 788 C CA . MET A 1 109 ? -4.407 -1.126 8.978 1.00 98.50 109 MET A CA 1
ATOM 789 C C . MET A 1 109 ? -3.044 -1.545 8.413 1.00 98.50 109 MET A C 1
ATOM 791 O O . MET A 1 109 ? -2.612 -0.984 7.406 1.00 98.50 109 MET A O 1
ATOM 795 N N . GLU A 1 110 ? -2.422 -2.586 8.975 1.00 98.31 110 GLU A N 1
ATOM 796 C CA . GLU A 1 110 ? -1.140 -3.135 8.495 1.00 98.31 110 GLU A CA 1
ATOM 797 C C . GLU A 1 110 ? -1.216 -3.708 7.069 1.00 98.31 110 GLU A C 1
ATOM 799 O O . GLU A 1 110 ? -0.205 -3.827 6.377 1.00 98.31 110 GLU A O 1
ATOM 804 N N . ARG A 1 111 ? -2.412 -4.084 6.605 1.00 98.25 111 ARG A N 1
ATOM 805 C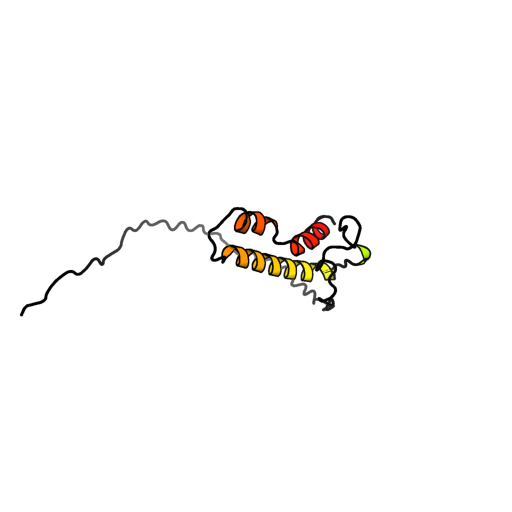 CA . ARG A 1 111 ? -2.612 -4.606 5.247 1.00 98.25 111 ARG A CA 1
ATOM 806 C C . ARG A 1 111 ? -2.829 -3.514 4.204 1.00 98.25 111 ARG A C 1
ATOM 808 O O . ARG A 1 111 ? -2.693 -3.827 3.022 1.00 98.25 111 ARG A O 1
ATOM 815 N N . THR A 1 112 ? -3.159 -2.288 4.609 1.00 98.62 112 THR A N 1
ATOM 816 C CA . THR A 1 112 ? -3.433 -1.177 3.683 1.00 98.62 112 THR A CA 1
ATOM 817 C C . THR A 1 112 ? -2.197 -0.748 2.890 1.00 98.62 112 THR A C 1
ATOM 819 O O . THR A 1 112 ? -1.058 -1.064 3.239 1.00 98.62 112 THR A O 1
ATOM 822 N N . GLY A 1 113 ? -2.407 -0.020 1.796 1.00 98.38 113 GLY A N 1
ATOM 823 C CA . GLY A 1 113 ? -1.334 0.656 1.070 1.00 98.38 113 GLY A CA 1
ATOM 824 C C . GLY A 1 113 ? -0.434 -0.264 0.250 1.00 98.38 113 GLY A C 1
ATOM 825 O O . GLY A 1 113 ? 0.657 0.147 -0.139 1.00 98.38 113 GLY A O 1
ATOM 826 N N . GLN A 1 114 ? -0.866 -1.489 -0.074 1.00 98.25 114 GLN A N 1
ATOM 827 C CA . GLN A 1 114 ? -0.061 -2.442 -0.856 1.00 98.25 114 GLN A CA 1
ATOM 828 C C . GLN A 1 114 ? 0.425 -1.851 -2.183 1.00 98.25 114 GLN A C 1
ATOM 830 O O . GLN A 1 114 ? 1.567 -2.066 -2.586 1.00 98.25 114 GLN A O 1
ATOM 835 N N . MET A 1 115 ? -0.436 -1.109 -2.882 1.00 97.69 115 MET A N 1
ATOM 836 C CA . MET A 1 115 ? -0.064 -0.479 -4.144 1.00 97.69 115 MET A CA 1
ATOM 837 C C . MET A 1 115 ? 0.938 0.661 -3.958 1.00 97.69 115 MET A C 1
ATOM 839 O O . MET A 1 115 ? 1.941 0.704 -4.671 1.00 97.69 115 MET A O 1
ATOM 843 N N . LEU A 1 116 ? 0.699 1.533 -2.975 1.00 98.50 116 LEU A N 1
ATOM 844 C CA . LEU A 1 116 ? 1.618 2.618 -2.641 1.00 98.50 116 LEU A CA 1
ATOM 845 C C . LEU A 1 116 ? 2.989 2.076 -2.215 1.00 98.50 116 LEU A C 1
ATOM 847 O O . LEU A 1 116 ? 4.023 2.602 -2.624 1.00 98.50 116 LEU A O 1
ATOM 851 N N . SER A 1 117 ? 2.999 0.986 -1.449 1.00 98.31 117 SER A N 1
ATOM 852 C CA . SER A 1 117 ? 4.211 0.290 -1.026 1.00 98.31 117 SER A CA 1
ATOM 853 C C . SER A 1 117 ? 5.020 -0.207 -2.228 1.00 98.31 117 SER A C 1
ATOM 855 O O . SER A 1 117 ? 6.206 0.100 -2.324 1.00 98.31 117 SER A O 1
ATOM 857 N N . ARG A 1 118 ? 4.383 -0.856 -3.219 1.00 97.88 118 ARG A N 1
ATOM 858 C CA . ARG A 1 118 ? 5.075 -1.342 -4.432 1.00 97.88 118 ARG A CA 1
ATOM 859 C C . ARG A 1 118 ? 5.817 -0.237 -5.185 1.00 97.88 118 ARG A C 1
ATOM 861 O O . ARG A 1 118 ? 6.982 -0.427 -5.532 1.00 97.88 118 ARG A O 1
ATOM 868 N N . VAL A 1 119 ? 5.167 0.901 -5.443 1.00 98.25 119 VAL A N 1
ATOM 869 C CA . VAL A 1 119 ? 5.815 2.024 -6.147 1.00 98.25 119 VAL A CA 1
ATOM 870 C C . VAL A 1 119 ? 6.902 2.677 -5.288 1.00 98.25 119 VAL A C 1
ATOM 872 O O . VAL A 1 119 ? 7.997 2.938 -5.788 1.00 98.25 119 VAL A O 1
ATOM 875 N N . SER A 1 120 ? 6.652 2.852 -3.986 1.00 98.25 120 SER A N 1
ATOM 876 C CA . SER A 1 120 ? 7.598 3.476 -3.051 1.00 98.25 120 SER A CA 1
ATOM 877 C C . SER A 1 120 ? 8.872 2.650 -2.885 1.00 98.25 120 SER A C 1
ATOM 879 O O . SER A 1 120 ? 9.970 3.202 -2.915 1.00 98.25 120 SER A O 1
ATOM 881 N N . THR A 1 121 ? 8.745 1.324 -2.755 1.00 97.31 121 THR A N 1
ATOM 882 C CA . THR A 1 121 ? 9.897 0.422 -2.649 1.00 97.31 121 THR A CA 1
ATOM 883 C C . THR A 1 121 ? 10.797 0.530 -3.871 1.00 97.31 121 THR A C 1
ATOM 885 O O . THR A 1 121 ? 12.008 0.519 -3.718 1.00 97.31 121 THR A O 1
ATOM 888 N N . VAL A 1 122 ? 10.255 0.658 -5.081 1.00 97.44 122 VAL A N 1
ATOM 889 C CA . VAL A 1 122 ? 11.115 0.809 -6.261 1.00 97.44 122 VAL A CA 1
ATOM 890 C C . VAL A 1 122 ? 11.718 2.208 -6.325 1.00 97.44 122 VAL A C 1
ATOM 892 O O . VAL A 1 122 ? 12.925 2.329 -6.489 1.00 97.44 122 VAL A O 1
ATOM 895 N N . PHE A 1 123 ? 10.900 3.251 -6.178 1.00 97.81 123 PHE A N 1
ATOM 896 C CA . PHE A 1 123 ? 11.324 4.638 -6.377 1.00 97.81 123 PHE A CA 1
ATOM 897 C C . PHE A 1 123 ? 12.452 5.069 -5.428 1.00 97.81 123 PHE A C 1
ATOM 899 O O . PHE A 1 123 ? 13.413 5.685 -5.870 1.00 97.81 123 PHE A O 1
ATOM 906 N N . PHE A 1 124 ? 12.371 4.716 -4.142 1.00 97.06 124 PHE A N 1
ATOM 907 C CA . PHE A 1 124 ? 13.358 5.141 -3.138 1.00 97.06 124 PHE A CA 1
ATOM 908 C C . PHE A 1 124 ? 14.613 4.253 -3.056 1.00 97.06 124 PHE A C 1
ATOM 910 O O . PHE A 1 124 ? 15.451 4.473 -2.185 1.00 97.06 124 PHE A O 1
ATOM 917 N N . ASN A 1 125 ? 14.746 3.251 -3.933 1.00 92.44 125 ASN A N 1
ATOM 918 C CA . ASN A 1 125 ? 15.949 2.416 -4.057 1.00 92.44 125 ASN A CA 1
ATOM 919 C C . ASN A 1 125 ? 16.768 2.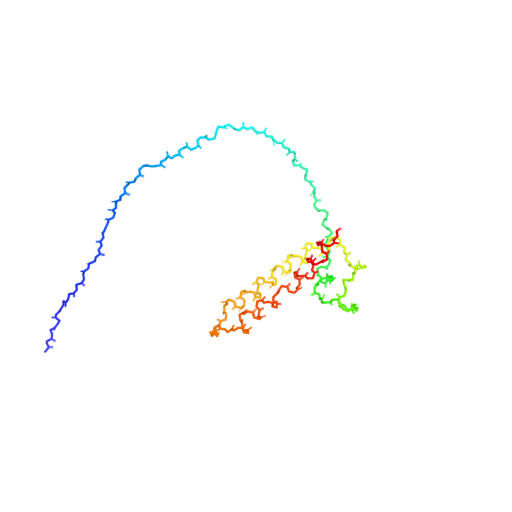717 -5.331 1.00 92.44 125 ASN A C 1
ATOM 921 O O . ASN A 1 125 ? 17.715 1.981 -5.621 1.00 92.44 125 ASN A O 1
ATOM 925 N N . LEU A 1 126 ? 16.397 3.753 -6.093 1.00 81.06 126 LEU A N 1
ATOM 926 C CA . LEU A 1 126 ? 17.139 4.267 -7.252 1.00 81.06 126 LEU A CA 1
ATOM 927 C C . LEU A 1 126 ? 18.081 5.404 -6.842 1.00 81.06 126 LEU A C 1
ATOM 929 O O . LEU A 1 126 ? 19.179 5.475 -7.437 1.00 81.06 126 LEU A O 1
#

pLDDT: mean 75.68, std 26.65, range [29.95, 98.81]

Radius of gyration: 29.02 Å; chains: 1; bounding box: 77×59×61 Å

Sequence (126 aa):
MSSKPLALAIAACLTLAATPGCQTMTQPDATESAAPTEAAAPVAVTPDIKSNPFFAPSTLYMHAPAFDKISNESYTPAFEEGMRQQIAEVEAIANQAEPASFDNTIVAMERTGQMLSRVSTVFFNL